Protein AF-A0A3M6CV45-F1 (afdb_monomer_lite)

InterPro domains:
  IPR002559 Transposase IS4-like domain [PF01609] (3-81)

Radius of gyration: 16.28 Å; chains: 1; bounding box: 32×44×32 Å

Organism: NCBI:txid251654

Secondary structure (DSSP, 8-state):
---SEEEE-GGGTTGGGSGGGTT---EEEEPPPTHHHHTT-TTSHHHHHHHHHHHHHHHHHHHHHHHHHHHHHHTT-S---

Foldseek 3Di:
DLAQEDEEEPVCVCVCVDPVNPPPNHHYHYQDDLVVLCVCPCPDPSSVVSVVVNVVSVVVVCVVVVVVCVCCPVVVVPPDD

Structure (mmCIF, N/CA/C/O backbone):
data_AF-A0A3M6CV45-F1
#
_entry.id   AF-A0A3M6CV45-F1
#
loop_
_atom_site.group_PDB
_atom_site.id
_atom_site.type_symbol
_atom_site.label_atom_id
_atom_site.label_alt_id
_atom_site.label_comp_id
_atom_site.label_asym_id
_atom_site.label_entity_id
_atom_site.label_seq_id
_atom_site.pdbx_PDB_ins_code
_atom_site.Cartn_x
_atom_site.Cartn_y
_atom_site.Cartn_z
_atom_site.occupancy
_atom_site.B_iso_or_equiv
_atom_site.auth_seq_id
_atom_site.auth_comp_id
_atom_site.auth_asym_id
_atom_site.auth_atom_id
_atom_site.pdbx_PDB_model_num
ATOM 1 N N . GLY A 1 1 ? 14.032 -4.764 -16.059 1.00 62.34 1 GLY A N 1
ATOM 2 C CA . GLY A 1 1 ? 12.582 -4.572 -15.948 1.00 62.34 1 GLY A CA 1
ATOM 3 C C . GLY A 1 1 ? 12.366 -3.090 -15.997 1.00 62.34 1 GLY A C 1
ATOM 4 O O . GLY A 1 1 ? 12.991 -2.405 -15.198 1.00 62.34 1 GLY A O 1
ATOM 5 N N . ASP A 1 2 ? 11.566 -2.625 -16.949 1.00 75.69 2 ASP A N 1
ATOM 6 C CA . ASP A 1 2 ? 11.428 -1.202 -17.305 1.00 75.69 2 ASP A CA 1
ATOM 7 C C . ASP A 1 2 ? 10.235 -0.551 -16.585 1.00 75.69 2 ASP A C 1
ATOM 9 O O . ASP A 1 2 ? 9.580 0.360 -17.085 1.00 75.69 2 ASP A O 1
ATOM 13 N N . GLU A 1 3 ? 9.896 -1.088 -15.414 1.00 79.31 3 GLU A N 1
ATOM 14 C CA . GLU A 1 3 ? 8.751 -0.658 -14.622 1.00 79.31 3 GLU A CA 1
ATOM 15 C C . GLU A 1 3 ? 9.060 0.693 -13.979 1.00 79.31 3 GLU A C 1
ATOM 17 O O . GLU A 1 3 ? 9.978 0.819 -13.175 1.00 79.31 3 GLU A O 1
ATOM 22 N N . THR A 1 4 ? 8.255 1.702 -14.296 1.00 85.25 4 THR A N 1
ATOM 23 C CA . THR A 1 4 ? 8.397 3.068 -13.766 1.00 85.25 4 THR A CA 1
ATOM 24 C C . THR A 1 4 ? 7.683 3.267 -12.427 1.00 85.25 4 THR A C 1
ATOM 26 O O . THR A 1 4 ? 7.896 4.264 -11.734 1.00 85.25 4 THR A O 1
ATOM 29 N N . TYR A 1 5 ? 6.833 2.316 -12.032 1.00 86.38 5 TYR A N 1
ATOM 30 C CA . TYR A 1 5 ? 6.024 2.383 -10.821 1.00 86.38 5 TYR A CA 1
ATOM 31 C C . TYR A 1 5 ? 5.957 1.026 -10.129 1.00 86.38 5 TYR A C 1
ATOM 33 O O . TYR A 1 5 ? 5.538 0.032 -10.722 1.00 86.38 5 TYR A O 1
ATOM 41 N N . VAL A 1 6 ? 6.308 0.999 -8.844 1.00 87.81 6 VAL A N 1
ATOM 42 C CA . VAL A 1 6 ? 6.295 -0.213 -8.019 1.00 87.81 6 VAL A CA 1
ATOM 43 C C . VAL A 1 6 ? 5.419 0.009 -6.795 1.00 87.81 6 VAL A C 1
ATOM 45 O O . VAL A 1 6 ? 5.641 0.927 -6.008 1.00 87.81 6 VAL A O 1
ATOM 48 N N . SER A 1 7 ? 4.425 -0.862 -6.613 1.00 87.00 7 SER A N 1
ATOM 49 C CA . SER A 1 7 ? 3.578 -0.896 -5.416 1.00 87.00 7 SER A CA 1
ATOM 50 C C . SER A 1 7 ? 3.979 -2.041 -4.497 1.00 87.00 7 SER A C 1
ATOM 52 O O . SER A 1 7 ? 4.183 -3.160 -4.959 1.00 87.00 7 SER A O 1
ATOM 54 N N . GLY A 1 8 ? 4.047 -1.779 -3.194 1.00 88.19 8 GLY A N 1
ATOM 55 C CA . GLY A 1 8 ? 4.433 -2.782 -2.201 1.00 88.19 8 GLY A CA 1
ATOM 56 C C . GLY A 1 8 ? 3.695 -2.618 -0.880 1.00 88.19 8 GLY A C 1
ATOM 57 O O . GLY A 1 8 ? 3.181 -1.544 -0.560 1.00 88.19 8 GLY A O 1
ATOM 58 N N . ASP A 1 9 ? 3.634 -3.691 -0.094 1.00 89.31 9 ASP A N 1
ATOM 59 C CA . ASP A 1 9 ? 3.089 -3.632 1.259 1.00 89.31 9 ASP A CA 1
ATOM 60 C C . ASP A 1 9 ? 4.084 -2.996 2.248 1.00 89.31 9 ASP A C 1
ATOM 62 O O . ASP A 1 9 ? 5.246 -2.732 1.931 1.00 89.31 9 ASP A O 1
ATOM 66 N N . ALA A 1 10 ? 3.632 -2.756 3.480 1.00 87.94 10 ALA A N 1
ATOM 67 C CA . ALA A 1 10 ? 4.415 -2.072 4.507 1.00 87.94 10 ALA A CA 1
ATOM 68 C C . ALA A 1 10 ? 5.721 -2.800 4.908 1.00 87.94 10 ALA A C 1
ATOM 70 O O . ALA A 1 10 ? 6.576 -2.187 5.559 1.00 87.94 10 ALA A O 1
ATOM 71 N N . GLY A 1 11 ? 5.898 -4.076 4.549 1.00 87.81 11 GLY A N 1
ATOM 72 C CA . GLY A 1 11 ? 7.141 -4.839 4.693 1.00 87.81 11 GLY A CA 1
ATOM 73 C C . GLY A 1 11 ? 8.274 -4.352 3.784 1.00 87.81 11 GLY A C 1
ATOM 74 O O . GLY A 1 11 ? 9.440 -4.482 4.144 1.00 87.81 11 GLY A O 1
ATOM 75 N N . TYR A 1 12 ? 7.947 -3.692 2.670 1.00 88.62 12 TYR A N 1
ATOM 76 C CA . TYR A 1 12 ? 8.910 -3.092 1.738 1.00 88.62 12 TYR A CA 1
ATOM 77 C C . TYR A 1 12 ? 9.228 -1.626 2.062 1.00 88.62 12 TYR A C 1
ATOM 79 O O . TYR A 1 12 ? 9.781 -0.896 1.237 1.00 88.62 12 TYR A O 1
ATOM 87 N N . THR A 1 13 ? 8.903 -1.167 3.274 1.00 86.31 13 THR A N 1
ATOM 88 C CA . THR A 1 13 ? 9.309 0.168 3.730 1.00 86.31 13 THR A CA 1
ATOM 89 C C . THR A 1 13 ? 10.833 0.285 3.655 1.00 86.31 13 THR A C 1
ATOM 91 O O . THR A 1 13 ? 11.549 -0.482 4.291 1.00 86.31 13 THR A O 1
ATOM 94 N N . GLY A 1 14 ? 11.333 1.248 2.877 1.00 85.00 14 GLY A N 1
ATOM 95 C CA . GLY A 1 14 ? 12.770 1.441 2.667 1.00 85.00 14 GLY A CA 1
ATOM 96 C C . GLY A 1 14 ? 13.367 0.657 1.496 1.00 85.00 14 GLY A C 1
ATOM 97 O O . GLY A 1 14 ? 14.565 0.787 1.267 1.00 85.00 14 GLY A O 1
ATOM 98 N N . ALA A 1 15 ? 12.566 -0.085 0.719 1.00 86.75 15 ALA A N 1
ATOM 99 C CA . ALA A 1 15 ? 13.027 -0.735 -0.514 1.00 86.75 15 ALA A CA 1
ATOM 100 C C . ALA A 1 15 ? 13.710 0.264 -1.462 1.00 86.75 15 ALA A C 1
ATOM 102 O O . ALA A 1 15 ? 14.815 0.008 -1.924 1.00 86.75 15 ALA A O 1
ATOM 103 N N . ALA A 1 16 ? 13.134 1.460 -1.613 1.00 82.81 16 ALA A N 1
ATOM 104 C CA . ALA A 1 16 ? 13.704 2.552 -2.403 1.00 82.81 16 ALA A CA 1
ATOM 105 C C . ALA A 1 16 ? 15.136 2.967 -2.002 1.00 82.81 16 ALA A C 1
ATOM 107 O O . ALA A 1 16 ? 15.832 3.586 -2.793 1.00 82.81 16 ALA A O 1
ATOM 108 N N . LYS A 1 17 ? 15.577 2.670 -0.771 1.00 85.31 17 LYS A N 1
ATOM 109 C CA . LYS A 1 17 ? 16.897 3.067 -0.252 1.00 85.31 17 LYS A CA 1
ATOM 110 C C . LYS A 1 17 ? 17.966 1.985 -0.418 1.00 85.31 17 LYS A C 1
ATOM 112 O O . LYS A 1 17 ? 19.093 2.177 0.029 1.00 85.31 17 LYS A O 1
ATOM 117 N N . ARG A 1 18 ? 17.618 0.820 -0.967 1.00 86.88 18 ARG A N 1
ATOM 118 C CA . ARG A 1 18 ? 18.559 -0.293 -1.108 1.00 86.88 18 ARG A CA 1
ATOM 119 C C . ARG A 1 18 ? 19.545 -0.022 -2.249 1.00 86.88 18 ARG A C 1
ATOM 121 O O . ARG A 1 18 ? 19.136 0.533 -3.267 1.00 86.88 18 ARG A O 1
ATOM 128 N N . PRO A 1 19 ? 20.813 -0.459 -2.127 1.00 82.38 19 PRO A N 1
ATOM 129 C CA . PRO A 1 19 ? 21.827 -0.219 -3.156 1.00 82.38 19 PRO A CA 1
ATOM 130 C C . PRO A 1 19 ? 21.447 -0.846 -4.506 1.00 82.38 19 PRO A C 1
ATOM 132 O O . PRO A 1 19 ? 21.706 -0.259 -5.547 1.00 82.38 19 PRO A O 1
ATOM 135 N N . GLU A 1 20 ? 20.725 -1.971 -4.491 1.00 83.00 20 GLU A N 1
ATOM 136 C CA . GLU A 1 20 ? 20.171 -2.646 -5.678 1.00 83.00 20 GLU A CA 1
ATOM 137 C C . GLU A 1 20 ? 19.173 -1.797 -6.497 1.00 83.00 20 GLU A C 1
ATOM 139 O O . GLU A 1 20 ? 18.811 -2.160 -7.620 1.00 83.00 20 GLU A O 1
ATOM 144 N N . HIS A 1 21 ? 18.696 -0.682 -5.939 1.00 82.00 21 HIS A N 1
ATOM 145 C CA . HIS A 1 21 ? 17.723 0.220 -6.555 1.00 82.00 21 HIS A CA 1
ATOM 146 C C . HIS A 1 21 ? 18.239 1.659 -6.700 1.00 82.00 21 HIS A C 1
ATOM 148 O O . HIS A 1 21 ? 17.478 2.520 -7.128 1.00 82.00 21 HIS A O 1
ATOM 154 N N . ALA A 1 22 ? 19.515 1.920 -6.392 1.00 74.44 22 ALA A N 1
ATOM 155 C CA . ALA A 1 22 ? 20.098 3.263 -6.437 1.00 74.44 22 ALA A CA 1
ATOM 156 C C . ALA A 1 22 ? 20.162 3.858 -7.857 1.00 74.44 22 ALA A C 1
ATOM 158 O O . ALA A 1 22 ? 20.053 5.068 -8.018 1.00 74.44 22 ALA A O 1
ATOM 159 N N . GLU A 1 23 ? 20.298 3.012 -8.880 1.00 77.06 23 GLU A N 1
ATOM 160 C CA . GLU A 1 23 ? 20.395 3.423 -10.290 1.00 77.06 23 GLU A CA 1
ATOM 161 C C . GLU A 1 23 ? 19.044 3.371 -11.027 1.00 77.06 23 GLU A C 1
ATOM 163 O O . GLU A 1 23 ? 18.982 3.593 -12.234 1.00 77.06 23 GLU A O 1
ATOM 168 N N . ARG A 1 24 ? 17.949 3.044 -10.324 1.00 79.06 24 ARG A N 1
ATOM 169 C CA . ARG A 1 24 ? 16.621 2.888 -10.931 1.00 79.06 24 ARG A CA 1
ATOM 170 C C . ARG A 1 24 ? 15.739 4.092 -10.621 1.00 79.06 24 ARG A C 1
ATOM 172 O O . ARG A 1 24 ? 15.394 4.322 -9.464 1.00 79.06 24 ARG A O 1
ATOM 179 N N . ASP A 1 25 ? 15.308 4.801 -11.661 1.00 80.81 25 ASP A N 1
ATOM 180 C CA . ASP A 1 25 ? 14.309 5.866 -11.540 1.00 80.81 25 ASP A CA 1
ATOM 181 C C . ASP A 1 25 ? 12.894 5.267 -11.508 1.00 80.81 25 ASP A C 1
ATOM 183 O O . ASP A 1 25 ? 12.271 5.008 -12.538 1.00 80.81 25 ASP A O 1
ATOM 187 N N . VAL A 1 26 ? 12.425 4.938 -10.301 1.00 87.69 26 VAL A N 1
ATOM 188 C CA . VAL A 1 26 ? 11.147 4.247 -10.077 1.00 87.69 26 VAL A CA 1
ATOM 189 C C . VAL A 1 26 ? 10.363 4.940 -8.974 1.00 87.69 26 VAL A C 1
ATOM 191 O O . VAL A 1 26 ? 10.879 5.218 -7.888 1.00 87.69 26 VAL A O 1
ATOM 194 N N . ILE A 1 27 ? 9.069 5.144 -9.212 1.00 88.19 27 ILE A N 1
ATOM 195 C CA . ILE A 1 27 ? 8.147 5.641 -8.195 1.00 88.19 27 ILE A CA 1
ATOM 196 C C . ILE A 1 27 ? 7.729 4.484 -7.286 1.00 88.19 27 ILE A C 1
ATOM 198 O O . ILE A 1 27 ? 7.002 3.572 -7.686 1.00 88.19 27 ILE A O 1
ATOM 202 N N . TRP A 1 28 ? 8.140 4.557 -6.023 1.00 87.88 28 TRP A N 1
ATOM 203 C CA . TRP A 1 28 ? 7.792 3.575 -4.999 1.00 87.88 28 TRP A CA 1
ATOM 204 C C . TRP A 1 28 ? 6.511 3.970 -4.262 1.00 87.88 28 TRP A C 1
ATOM 206 O O . TRP A 1 28 ? 6.495 4.897 -3.451 1.00 87.88 28 TRP A O 1
ATOM 216 N N . SER A 1 29 ? 5.429 3.227 -4.483 1.00 89.69 29 SER A N 1
ATOM 217 C CA . SER A 1 29 ? 4.177 3.358 -3.739 1.00 89.69 29 SER A CA 1
ATOM 218 C C . SER A 1 29 ? 4.047 2.263 -2.689 1.00 89.69 29 SER A C 1
ATOM 220 O O . SER A 1 29 ? 3.372 1.250 -2.864 1.00 89.69 29 SER A O 1
ATOM 222 N N . ILE A 1 30 ? 4.722 2.471 -1.562 1.00 90.88 30 ILE A N 1
ATOM 223 C CA . ILE A 1 30 ? 4.653 1.550 -0.428 1.00 90.88 30 ILE A CA 1
ATOM 224 C C . ILE A 1 30 ? 3.451 1.899 0.456 1.00 90.88 30 ILE A C 1
ATOM 226 O O . ILE A 1 30 ? 3.139 3.076 0.675 1.00 90.88 30 ILE A O 1
ATOM 230 N N . ALA A 1 31 ? 2.748 0.877 0.945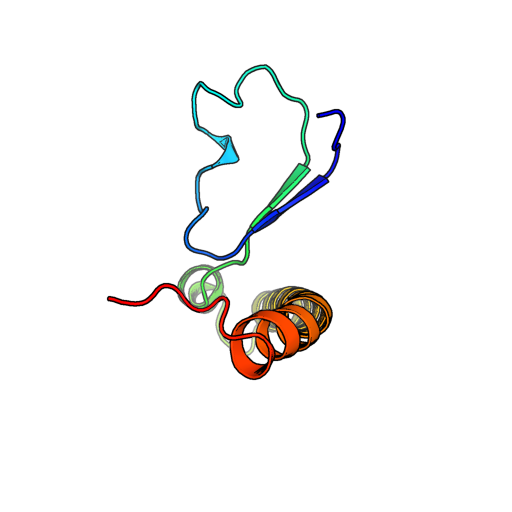 1.00 91.50 31 ALA A N 1
ATOM 231 C CA . ALA A 1 31 ? 1.650 1.044 1.888 1.00 91.50 31 ALA A CA 1
ATOM 232 C C . ALA A 1 31 ? 2.160 1.619 3.220 1.00 91.50 31 ALA A C 1
ATOM 234 O O . ALA A 1 31 ? 3.090 1.092 3.838 1.00 91.50 31 ALA A O 1
ATOM 235 N N . ALA A 1 32 ? 1.540 2.704 3.677 1.00 91.56 32 ALA A N 1
ATOM 236 C CA . ALA A 1 32 ? 1.919 3.366 4.915 1.00 91.56 32 ALA A CA 1
ATOM 237 C C . ALA A 1 32 ? 1.301 2.660 6.129 1.00 91.56 32 ALA A C 1
ATOM 239 O O . ALA A 1 32 ? 0.128 2.284 6.139 1.00 91.56 32 ALA A O 1
ATOM 240 N N . ARG A 1 33 ? 2.076 2.523 7.211 1.00 90.19 33 ARG A N 1
ATOM 241 C CA . ARG A 1 33 ? 1.564 1.972 8.476 1.00 90.19 33 ARG A CA 1
ATOM 242 C C . ARG A 1 33 ? 0.615 2.971 9.145 1.00 90.19 33 ARG A C 1
ATOM 244 O O . ARG A 1 33 ? 0.954 4.155 9.185 1.00 90.19 33 ARG A O 1
ATOM 251 N N . PRO A 1 34 ? -0.488 2.532 9.778 1.00 86.69 34 PRO A N 1
ATOM 252 C CA . PRO A 1 34 ? -1.403 3.436 10.479 1.00 86.69 34 PRO A CA 1
ATOM 253 C C . PRO A 1 34 ? -0.725 4.347 11.511 1.00 86.69 34 PRO A C 1
ATOM 255 O O . PRO A 1 34 ? -1.078 5.517 11.634 1.00 86.69 34 PRO A O 1
ATOM 258 N N . SER A 1 35 ? 0.292 3.846 12.220 1.00 87.56 35 SER A N 1
ATOM 259 C CA . SER A 1 35 ? 1.063 4.629 13.196 1.00 87.56 35 SER A CA 1
ATOM 260 C C . SER A 1 35 ? 1.748 5.861 12.592 1.00 87.56 35 SER A C 1
ATOM 262 O O . SER A 1 35 ? 1.863 6.871 13.275 1.00 87.56 35 SER A O 1
ATOM 264 N N . SER A 1 36 ? 2.132 5.817 11.311 1.00 87.62 36 SER A N 1
ATOM 265 C CA . SER A 1 36 ? 2.867 6.903 10.641 1.00 87.62 36 SER A CA 1
ATOM 266 C C . SER A 1 36 ? 2.055 8.185 10.451 1.00 87.62 36 SER A C 1
ATOM 268 O O . SER A 1 36 ? 2.619 9.267 10.312 1.00 87.62 36 SER A O 1
ATOM 270 N N . TYR A 1 37 ? 0.724 8.086 10.425 1.00 86.56 37 TYR A N 1
ATOM 271 C CA . TYR A 1 37 ? -0.145 9.244 10.232 1.00 86.56 37 TYR A CA 1
ATOM 272 C C . TYR A 1 37 ? -1.122 9.482 11.381 1.00 86.56 37 TYR A C 1
ATOM 274 O O . TYR A 1 37 ? -1.788 10.516 11.387 1.00 86.56 37 TYR A O 1
ATOM 282 N N . LYS A 1 38 ? -1.157 8.602 12.390 1.00 87.00 38 LYS A N 1
ATOM 283 C CA . LYS A 1 38 ? -1.904 8.831 13.637 1.00 87.00 38 LYS A CA 1
ATOM 284 C C . LYS A 1 38 ? -1.497 10.123 14.354 1.00 87.00 38 LYS A C 1
ATOM 286 O O . LYS A 1 38 ? -2.354 10.751 14.962 1.00 87.00 38 LYS A O 1
ATOM 291 N N . GLN A 1 39 ? -0.245 10.566 14.209 1.00 87.44 39 GLN A N 1
ATOM 292 C CA . GLN A 1 39 ? 0.252 11.823 14.791 1.00 87.44 39 GLN A CA 1
ATOM 293 C C . GLN A 1 39 ? -0.510 13.081 14.338 1.00 87.44 39 GLN A C 1
ATOM 295 O O . GLN A 1 39 ? -0.474 14.091 15.026 1.00 87.44 39 GLN A O 1
ATOM 300 N N . HIS A 1 40 ? -1.196 13.034 13.189 1.00 83.81 40 HIS A N 1
ATOM 301 C CA . HIS A 1 40 ? -1.977 14.171 12.687 1.00 83.81 40 HIS A CA 1
ATOM 302 C C . HIS A 1 4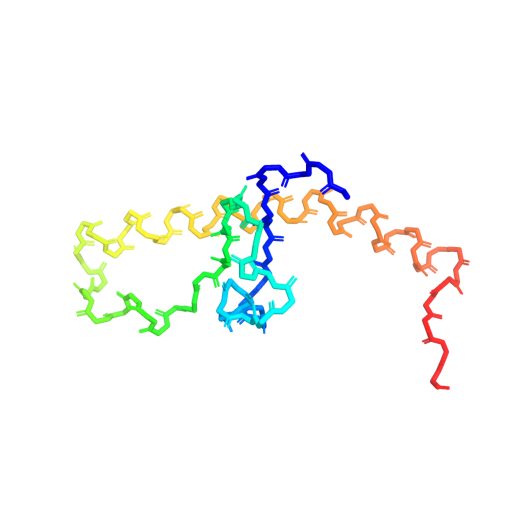0 ? -3.316 14.340 13.425 1.00 83.81 40 HIS A C 1
ATOM 304 O O . HIS A 1 40 ? -3.970 15.359 13.235 1.00 83.81 40 HIS A O 1
ATOM 310 N N . GLY A 1 41 ? -3.721 13.371 14.260 1.00 84.56 41 GLY A N 1
ATOM 311 C CA . GLY A 1 41 ? -5.003 13.346 14.971 1.00 84.56 41 GLY A CA 1
ATOM 312 C C . GLY A 1 41 ? -6.164 12.880 14.086 1.00 84.56 41 GLY A C 1
ATOM 313 O O . GLY A 1 41 ? -6.274 13.272 12.927 1.00 84.56 41 GLY A O 1
ATOM 314 N N . GLU A 1 42 ? -7.060 12.039 14.614 1.00 79.56 42 GLU A N 1
ATOM 315 C CA . GLU A 1 42 ? -8.114 11.392 13.806 1.00 79.56 42 GLU A CA 1
ATOM 316 C C . GLU A 1 42 ? -9.136 12.374 13.208 1.00 79.56 42 GLU A C 1
ATOM 318 O O . GLU A 1 42 ? -9.690 12.121 12.136 1.00 79.56 42 GLU A O 1
ATOM 323 N N . GLY A 1 43 ? -9.342 13.520 13.866 1.00 84.94 43 GLY A N 1
ATOM 324 C CA . GLY A 1 43 ? -10.197 14.607 13.381 1.00 84.94 43 GLY A CA 1
ATOM 325 C C . GLY A 1 43 ? -9.564 15.473 12.285 1.00 84.94 43 GLY A C 1
ATOM 326 O O . GLY A 1 43 ? -10.266 16.250 11.642 1.00 84.94 43 GLY A O 1
ATOM 327 N N . SER A 1 44 ? -8.257 15.341 12.036 1.00 91.44 44 SER A N 1
ATOM 328 C CA . SER A 1 44 ? -7.552 16.161 11.050 1.00 91.44 44 SER A CA 1
ATOM 329 C C . SER A 1 44 ? -7.887 15.760 9.615 1.00 91.44 44 SER A C 1
ATOM 331 O O . SER A 1 44 ? -7.991 14.579 9.265 1.00 91.44 44 SER A O 1
ATOM 333 N N . VAL A 1 45 ? -7.978 16.762 8.738 1.00 91.38 45 VAL A N 1
ATOM 334 C CA . VAL A 1 45 ? -8.144 16.567 7.290 1.00 91.38 45 VAL A CA 1
ATOM 335 C C . VAL A 1 45 ? -7.005 15.711 6.726 1.00 91.38 45 VAL A C 1
ATOM 337 O O . VAL A 1 45 ? -7.260 14.795 5.943 1.00 91.38 45 VAL A O 1
ATOM 340 N N . LEU A 1 46 ? -5.767 15.929 7.186 1.00 89.56 46 LEU A N 1
ATOM 341 C CA . LEU A 1 46 ? -4.596 15.165 6.744 1.00 89.56 46 LEU A CA 1
ATOM 342 C C . LEU A 1 46 ? -4.719 13.675 7.079 1.00 89.56 46 LEU A C 1
ATOM 344 O O . LEU A 1 46 ? -4.404 12.829 6.239 1.00 89.56 46 LEU A O 1
ATOM 348 N N . TYR A 1 47 ? -5.219 13.339 8.271 1.00 91.38 47 TYR A N 1
ATOM 349 C CA . TYR A 1 47 ? -5.458 11.950 8.669 1.00 91.38 47 TYR A CA 1
ATOM 350 C C . TYR A 1 47 ? -6.505 11.289 7.765 1.00 91.38 47 TYR A C 1
ATOM 352 O O . TYR A 1 47 ? -6.283 10.192 7.244 1.00 91.38 47 TYR A O 1
ATOM 360 N N . ARG A 1 48 ? -7.631 11.972 7.518 1.00 91.31 48 ARG A N 1
ATOM 361 C CA . ARG A 1 48 ? -8.727 11.450 6.684 1.00 91.31 48 ARG A CA 1
ATOM 362 C C . ARG A 1 48 ? -8.288 11.227 5.238 1.00 91.31 48 ARG A C 1
ATOM 364 O O . ARG A 1 48 ? -8.624 10.192 4.662 1.00 91.31 48 ARG A O 1
ATOM 371 N N . VAL A 1 49 ? -7.530 12.161 4.663 1.00 93.25 49 VAL A N 1
ATOM 372 C CA . VAL A 1 49 ? -7.002 12.043 3.294 1.00 93.25 49 VAL A CA 1
ATOM 373 C C . VAL A 1 49 ? -6.012 10.885 3.197 1.00 93.25 49 VAL A C 1
ATOM 375 O O . VAL A 1 49 ? -6.194 10.011 2.349 1.00 93.25 49 VAL A O 1
ATOM 378 N N . LYS A 1 50 ? -5.029 10.802 4.106 1.00 91.94 50 LYS A N 1
ATOM 379 C CA . LYS A 1 50 ? -4.067 9.686 4.122 1.00 91.94 50 LYS A CA 1
ATOM 380 C C . LYS A 1 50 ? -4.762 8.335 4.264 1.00 91.94 50 LYS A C 1
ATOM 382 O O . LYS A 1 50 ? -4.468 7.415 3.509 1.00 91.94 50 LYS A O 1
ATOM 387 N N . ARG A 1 51 ? -5.751 8.230 5.155 1.00 93.12 51 ARG A N 1
ATOM 388 C CA . ARG A 1 51 ? -6.541 7.004 5.325 1.00 93.12 51 ARG A CA 1
ATOM 389 C C . ARG A 1 51 ? -7.277 6.600 4.044 1.00 93.12 51 ARG A C 1
ATOM 391 O O . ARG A 1 51 ? -7.295 5.418 3.718 1.00 93.12 51 ARG A O 1
ATOM 398 N N . LYS A 1 52 ? -7.870 7.551 3.311 1.00 93.88 52 LYS A N 1
ATOM 399 C CA . LYS A 1 52 ? -8.536 7.269 2.025 1.00 93.88 52 LYS A CA 1
ATOM 400 C C . LYS A 1 52 ? -7.552 6.763 0.967 1.00 93.88 52 LYS A C 1
ATOM 402 O O . LYS A 1 52 ? -7.883 5.823 0.252 1.00 93.88 52 LYS A O 1
ATOM 407 N N . ILE A 1 53 ? -6.355 7.346 0.901 1.00 92.56 53 ILE A N 1
ATOM 408 C CA . ILE A 1 53 ? -5.297 6.911 -0.023 1.00 92.56 53 ILE A CA 1
ATOM 409 C C . ILE A 1 53 ? -4.876 5.469 0.287 1.00 92.56 53 ILE A C 1
ATOM 411 O O . ILE A 1 53 ? -4.877 4.623 -0.604 1.00 92.56 53 ILE A O 1
ATOM 415 N N . GLU A 1 54 ? -4.574 5.160 1.550 1.00 93.25 54 GLU A N 1
ATOM 416 C CA . GLU A 1 54 ? -4.165 3.804 1.943 1.00 93.25 54 GLU A CA 1
ATOM 417 C C . GLU A 1 54 ? -5.293 2.779 1.759 1.00 93.25 54 GLU A C 1
ATOM 419 O O . GLU A 1 54 ? -5.045 1.642 1.359 1.00 93.25 54 GLU A O 1
ATOM 424 N N . TYR A 1 55 ? -6.549 3.187 1.955 1.00 93.06 55 TYR A N 1
ATOM 425 C CA . TYR A 1 55 ? -7.703 2.347 1.647 1.00 93.06 55 TYR A CA 1
ATOM 426 C C . TYR A 1 55 ? -7.808 2.031 0.147 1.00 93.06 55 TYR A C 1
ATOM 428 O O . TYR A 1 55 ? -8.013 0.874 -0.219 1.00 93.06 55 TYR A O 1
ATOM 436 N N . ALA A 1 56 ? -7.608 3.019 -0.731 1.00 93.12 56 ALA A N 1
ATOM 437 C CA . ALA A 1 56 ? -7.607 2.803 -2.178 1.00 93.12 56 ALA A CA 1
ATOM 438 C C . ALA A 1 56 ? -6.477 1.853 -2.620 1.00 93.12 56 ALA A C 1
ATOM 440 O O . ALA A 1 56 ? -6.717 0.932 -3.403 1.00 93.12 56 ALA A O 1
ATOM 441 N N . LYS A 1 57 ? -5.268 2.003 -2.056 1.00 90.00 57 LYS A N 1
ATOM 442 C CA . LYS A 1 57 ? -4.157 1.058 -2.277 1.00 90.00 57 LYS A CA 1
ATOM 443 C C . LYS A 1 57 ? -4.529 -0.365 -1.841 1.00 90.00 57 LYS A C 1
ATOM 445 O O . LYS A 1 57 ? -4.274 -1.322 -2.570 1.00 90.00 57 LYS A O 1
ATOM 450 N N . ALA A 1 58 ? -5.175 -0.516 -0.683 1.00 90.31 58 ALA A N 1
ATOM 451 C CA . ALA A 1 58 ? -5.620 -1.817 -0.187 1.00 90.31 58 ALA A CA 1
ATOM 452 C C . ALA A 1 58 ? -6.696 -2.458 -1.083 1.00 90.31 58 ALA A C 1
ATOM 454 O O . ALA A 1 58 ? -6.652 -3.667 -1.310 1.00 90.31 58 ALA A O 1
ATOM 455 N N . GLN A 1 59 ? -7.624 -1.667 -1.633 1.00 92.25 59 GLN A N 1
ATOM 456 C CA . GLN A 1 59 ? -8.610 -2.157 -2.602 1.00 92.25 59 GLN A CA 1
ATOM 457 C C . GLN A 1 59 ? -7.955 -2.653 -3.893 1.00 92.25 59 GLN A C 1
ATOM 459 O O . GLN A 1 59 ? -8.324 -3.715 -4.395 1.00 92.25 59 GLN A O 1
ATOM 464 N N . LEU A 1 60 ? -6.974 -1.913 -4.421 1.00 89.44 60 LEU A N 1
ATOM 465 C CA . LEU A 1 60 ? -6.208 -2.347 -5.590 1.00 89.44 60 LEU A CA 1
ATOM 466 C C . LEU A 1 60 ? -5.510 -3.684 -5.314 1.00 89.44 60 LEU A C 1
ATOM 468 O O . LEU A 1 60 ? -5.623 -4.615 -6.110 1.00 89.44 60 LEU A O 1
ATOM 472 N N . ARG A 1 61 ? -4.868 -3.810 -4.148 1.00 88.38 61 ARG A N 1
ATOM 473 C CA . ARG A 1 61 ? -4.212 -5.048 -3.720 1.00 88.38 61 ARG A CA 1
ATOM 474 C C . ARG A 1 61 ? -5.194 -6.215 -3.631 1.00 88.38 61 ARG A C 1
ATOM 476 O O . ARG A 1 61 ? -4.892 -7.286 -4.140 1.00 88.38 61 ARG A O 1
ATOM 483 N N . ALA A 1 62 ? -6.384 -6.006 -3.071 1.00 90.62 62 ALA A N 1
ATOM 484 C CA . ALA A 1 62 ? -7.401 -7.052 -2.964 1.00 90.62 62 ALA A CA 1
ATOM 485 C C . ALA A 1 62 ? -7.827 -7.610 -4.334 1.00 90.62 62 ALA A C 1
ATOM 487 O O . ALA A 1 62 ? -8.028 -8.817 -4.464 1.00 90.62 62 ALA A O 1
ATOM 488 N N . LYS A 1 63 ? -7.906 -6.762 -5.371 1.00 91.25 63 LYS A N 1
ATOM 489 C CA . LYS A 1 63 ? -8.217 -7.206 -6.743 1.00 91.25 63 LYS A CA 1
ATOM 490 C C . LYS A 1 63 ? -7.150 -8.134 -7.321 1.00 91.25 63 LYS A C 1
ATOM 492 O O . LYS A 1 63 ? -7.492 -9.027 -8.087 1.00 91.25 63 LYS A O 1
ATOM 497 N N . VAL A 1 64 ? -5.883 -7.932 -6.959 1.00 88.31 64 VAL A N 1
ATOM 498 C CA . VAL A 1 64 ? -4.765 -8.781 -7.397 1.00 88.31 64 VAL A CA 1
ATOM 499 C C . VAL A 1 64 ? -4.644 -10.017 -6.506 1.00 88.31 64 VAL A C 1
ATOM 501 O O . VAL A 1 64 ? -4.516 -11.131 -6.996 1.00 88.31 64 VAL A O 1
ATOM 504 N N . GLU A 1 65 ? -4.732 -9.866 -5.189 1.00 89.06 65 GLU A N 1
ATOM 505 C CA . GLU A 1 65 ? -4.549 -10.972 -4.245 1.00 89.06 65 GLU A CA 1
ATOM 506 C C . GLU A 1 65 ? -5.660 -12.016 -4.329 1.00 89.06 65 GLU A C 1
ATOM 508 O O . GLU A 1 65 ? -5.379 -13.205 -4.186 1.00 89.06 65 GLU A O 1
ATOM 513 N N . HIS A 1 66 ? -6.901 -11.604 -4.597 1.00 90.56 66 HIS A N 1
ATOM 514 C CA . HIS A 1 66 ? -8.030 -12.524 -4.689 1.00 90.56 66 HIS A CA 1
ATOM 515 C C . HIS A 1 66 ? -7.833 -13.633 -5.745 1.00 90.56 66 HIS A C 1
ATOM 517 O O . HIS A 1 66 ? -7.877 -14.809 -5.372 1.00 90.56 66 HIS A O 1
ATOM 523 N N . PRO A 1 67 ? -7.550 -13.335 -7.031 1.00 93.00 67 PRO A N 1
ATOM 524 C CA . PRO A 1 67 ? -7.287 -14.375 -8.023 1.00 93.00 67 PRO A CA 1
ATOM 525 C C . PRO A 1 67 ? -6.031 -15.189 -7.692 1.00 93.00 67 PRO A C 1
ATOM 527 O O . PRO A 1 67 ? -6.049 -16.411 -7.830 1.00 93.00 67 PRO A O 1
ATOM 530 N N . PHE A 1 68 ? -4.968 -14.565 -7.172 1.00 88.50 68 PHE A N 1
ATOM 531 C CA . PHE A 1 68 ? -3.770 -15.296 -6.743 1.00 88.50 68 PHE A CA 1
ATOM 532 C C . PHE A 1 68 ? -4.065 -16.288 -5.615 1.00 88.50 68 PHE A C 1
ATOM 534 O O . PHE A 1 68 ? -3.539 -17.401 -5.622 1.00 88.50 68 PHE A O 1
ATOM 541 N N . GLN A 1 69 ? -4.914 -15.921 -4.656 1.00 90.69 69 GLN A N 1
ATOM 542 C CA . GLN A 1 69 ? -5.361 -16.825 -3.605 1.00 90.69 69 GLN A CA 1
ATOM 543 C C . GLN A 1 69 ? -6.156 -17.989 -4.199 1.00 90.69 69 GLN A C 1
ATOM 545 O O . GLN A 1 69 ? -5.891 -19.135 -3.842 1.00 90.69 69 GLN A O 1
ATOM 550 N N . VAL A 1 70 ? -7.085 -17.725 -5.122 1.00 92.44 70 VAL A N 1
ATOM 551 C CA . VAL A 1 70 ? -7.846 -18.784 -5.802 1.00 92.44 70 VAL A CA 1
ATOM 552 C C . VAL A 1 70 ? -6.902 -19.756 -6.508 1.00 92.44 70 VAL A C 1
ATOM 554 O O . VAL A 1 70 ? -7.014 -20.962 -6.290 1.00 92.44 70 VAL A O 1
ATOM 557 N N . ILE A 1 71 ? -5.936 -19.245 -7.274 1.00 91.06 71 ILE A N 1
ATOM 558 C CA . ILE A 1 71 ? -4.963 -20.062 -8.007 1.00 91.06 71 ILE A CA 1
ATOM 559 C C . ILE A 1 71 ? -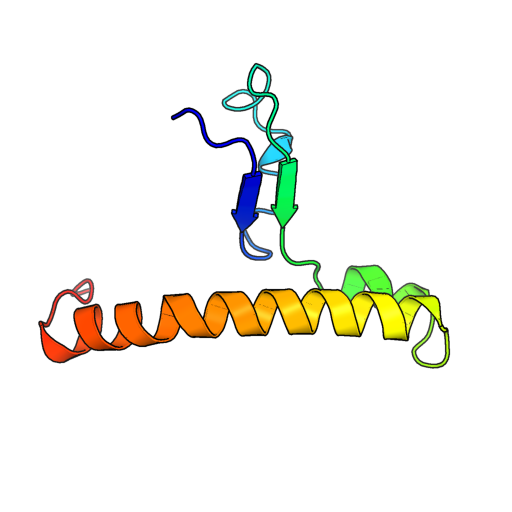4.114 -20.892 -7.037 1.00 91.06 71 ILE A C 1
ATOM 561 O O . ILE A 1 71 ? -4.051 -22.115 -7.144 1.00 91.06 71 ILE A O 1
ATOM 565 N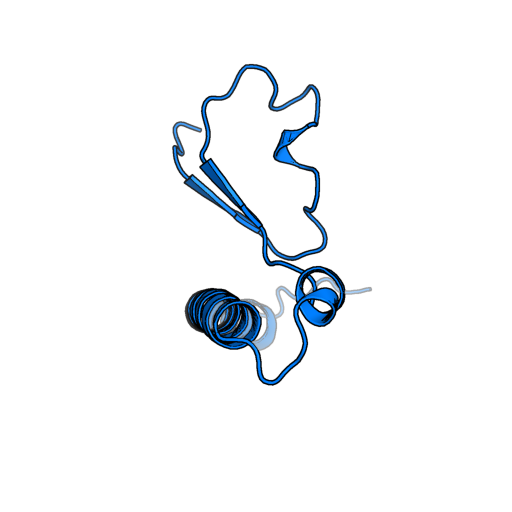 N . LYS A 1 72 ? -3.499 -20.254 -6.035 1.00 89.44 72 LYS A N 1
ATOM 566 C CA . LYS A 1 72 ? -2.605 -20.954 -5.101 1.00 89.44 72 LYS A CA 1
ATOM 567 C C . LYS A 1 72 ? -3.324 -22.010 -4.266 1.00 89.44 72 LYS A C 1
ATOM 569 O O . LYS A 1 72 ? -2.714 -23.019 -3.926 1.00 89.44 72 LYS A O 1
ATOM 574 N N . VAL A 1 73 ? -4.588 -21.776 -3.911 1.00 90.38 73 VAL A N 1
ATOM 575 C CA . VAL A 1 73 ? -5.375 -22.694 -3.077 1.00 90.38 73 VAL A CA 1
ATOM 576 C C . VAL A 1 73 ? -5.963 -23.831 -3.901 1.00 90.38 73 VAL A C 1
ATOM 578 O O . VAL A 1 73 ? -5.752 -24.986 -3.553 1.00 90.38 73 VAL A O 1
ATOM 581 N N . ARG A 1 74 ? -6.696 -23.526 -4.981 1.00 90.62 74 ARG A N 1
ATOM 582 C CA . ARG A 1 74 ? -7.439 -24.549 -5.736 1.00 90.62 74 ARG A CA 1
ATOM 583 C C . ARG A 1 74 ? -6.530 -25.475 -6.534 1.00 90.62 74 ARG A C 1
ATOM 585 O O . ARG A 1 74 ? -6.856 -26.645 -6.671 1.00 90.62 74 ARG A O 1
ATOM 592 N N . PHE A 1 75 ? -5.396 -24.972 -7.014 1.00 89.31 75 PHE A N 1
ATOM 593 C CA . PHE A 1 75 ? -4.425 -25.761 -7.778 1.00 89.31 75 PHE A CA 1
ATOM 594 C C . PHE A 1 75 ? -3.263 -26.272 -6.915 1.00 89.31 75 PHE A C 1
ATOM 596 O O . PHE A 1 75 ? -2.255 -26.734 -7.436 1.00 89.31 75 PHE A O 1
ATOM 603 N N . ASN A 1 76 ? -3.390 -26.190 -5.586 1.00 86.25 76 ASN A N 1
ATOM 604 C CA . ASN A 1 76 ? -2.430 -26.736 -4.625 1.00 86.25 76 ASN A CA 1
ATOM 605 C C . ASN A 1 76 ? -0.978 -26.224 -4.785 1.00 86.25 76 ASN A C 1
ATOM 607 O O . ASN A 1 76 ? -0.029 -26.900 -4.403 1.00 86.25 76 ASN A O 1
ATOM 611 N N . HIS A 1 77 ? -0.792 -24.997 -5.290 1.00 87.69 77 HIS A N 1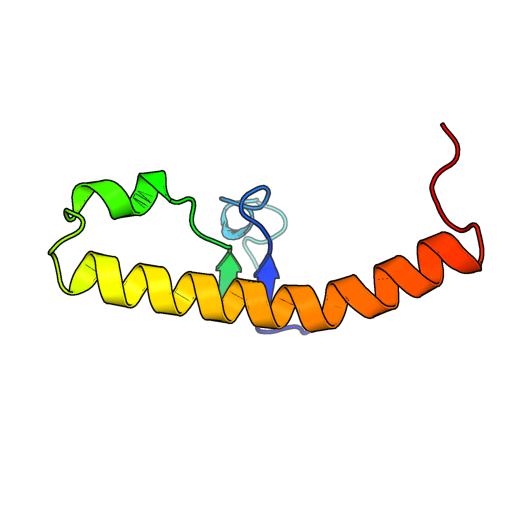
ATOM 612 C CA . HIS A 1 77 ? 0.512 -24.313 -5.361 1.0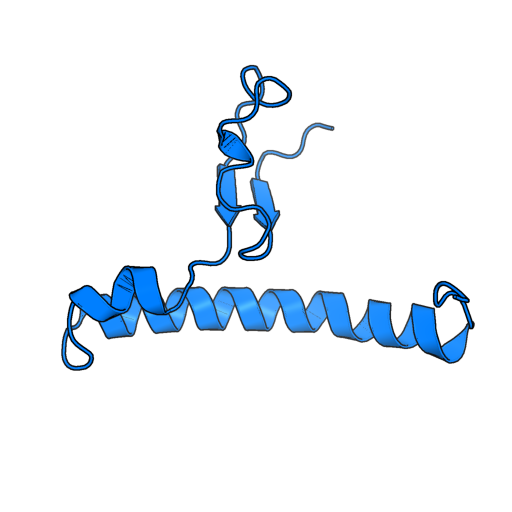0 87.69 77 HIS A CA 1
ATOM 613 C C . HIS A 1 77 ? 0.890 -23.584 -4.062 1.00 87.69 77 HIS A C 1
ATOM 615 O O . HIS A 1 77 ? 1.799 -22.747 -4.039 1.00 87.69 77 HIS A O 1
ATOM 621 N N . ARG A 1 78 ? 0.170 -23.830 -2.963 1.00 84.88 78 ARG A N 1
ATOM 622 C CA . ARG A 1 78 ? 0.620 -23.373 -1.647 1.00 84.88 78 ARG A CA 1
ATOM 623 C C . ARG A 1 78 ? 1.972 -24.019 -1.355 1.00 84.88 78 ARG A C 1
ATOM 625 O O . ARG A 1 78 ? 2.138 -25.212 -1.582 1.00 84.88 78 ARG A O 1
ATOM 632 N N . LYS A 1 79 ? 2.925 -23.244 -0.819 1.00 80.75 79 LYS A N 1
ATOM 633 C CA . LYS A 1 79 ? 4.134 -23.835 -0.235 1.00 80.75 79 LYS A CA 1
ATOM 634 C C . LYS A 1 79 ? 3.686 -24.836 0.830 1.00 80.75 79 LYS A C 1
ATOM 636 O O . LYS A 1 79 ? 3.056 -24.443 1.813 1.00 80.75 79 LYS A O 1
ATOM 641 N N . VAL A 1 80 ? 3.966 -26.110 0.587 1.00 66.88 80 VAL A N 1
ATOM 642 C CA . VAL A 1 80 ? 3.922 -27.153 1.612 1.00 66.88 80 VAL A CA 1
ATOM 643 C C . VAL A 1 80 ? 5.076 -26.852 2.574 1.00 66.88 80 VAL A C 1
ATOM 645 O O . VAL A 1 80 ? 6.085 -26.308 2.124 1.00 66.88 80 VAL A O 1
ATOM 648 N N . ARG A 1 81 ? 4.857 -27.064 3.877 1.00 68.19 81 ARG A N 1
ATOM 649 C CA . ARG A 1 81 ? 5.768 -26.651 4.960 1.00 68.19 81 ARG A CA 1
ATOM 650 C C . ARG A 1 81 ? 7.239 -26.928 4.670 1.00 68.19 81 ARG A C 1
ATOM 652 O O . ARG A 1 81 ? 7.528 -28.043 4.192 1.00 68.19 81 ARG A O 1
#

pLDDT: mean 86.92, std 5.91, range [62.34, 93.88]

Sequence (81 aa):
GDETYVSGDAGYTGAAKRPEHAERDVIWSIAARPSSYKQHGEGSVLYRVKRKIEYAKAQLRAKVEHPFQVIKVRFNHRKVR